Protein AF-A0A8T5GVV1-F1 (afdb_monomer_lite)

Structure (mmCIF, N/CA/C/O backbone):
data_AF-A0A8T5GVV1-F1
#
_entry.id   AF-A0A8T5GVV1-F1
#
loop_
_atom_site.group_PDB
_atom_site.id
_atom_site.type_symbol
_atom_site.label_atom_id
_atom_site.label_alt_id
_atom_site.label_comp_id
_atom_site.label_asym_id
_atom_site.label_entity_id
_atom_site.label_seq_id
_atom_site.pdbx_PDB_ins_code
_atom_site.Cartn_x
_atom_site.Cartn_y
_atom_site.Cartn_z
_atom_site.occupancy
_atom_site.B_iso_or_equiv
_atom_site.auth_seq_id
_atom_site.auth_comp_id
_atom_site.auth_asym_id
_atom_site.auth_atom_id
_atom_site.pdbx_PDB_model_num
ATOM 1 N N . MET A 1 1 ? -11.529 -7.547 32.020 1.00 46.94 1 MET A N 1
ATOM 2 C CA . MET A 1 1 ? -10.903 -7.140 30.748 1.00 46.94 1 MET A CA 1
ATOM 3 C C . MET A 1 1 ? -11.116 -8.294 29.789 1.00 46.94 1 MET A C 1
ATOM 5 O O . MET A 1 1 ? -10.719 -9.398 30.141 1.00 46.94 1 MET A O 1
ATOM 9 N N . ALA A 1 2 ? -11.862 -8.10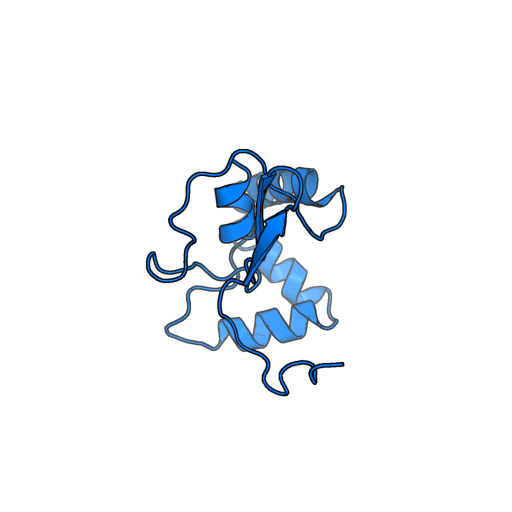2 28.699 1.00 51.75 2 ALA A N 1
ATOM 10 C CA . ALA A 1 2 ? -12.033 -9.165 27.709 1.00 51.75 2 ALA A CA 1
ATOM 11 C C . ALA A 1 2 ? -10.662 -9.457 27.067 1.00 51.75 2 ALA A C 1
ATOM 13 O O . ALA A 1 2 ? -9.911 -8.502 26.850 1.00 51.75 2 ALA A O 1
ATOM 14 N N . PRO A 1 3 ? -10.293 -10.728 26.835 1.00 57.97 3 PRO A N 1
ATOM 15 C CA . PRO A 1 3 ? -9.043 -11.040 26.157 1.00 57.97 3 PRO A CA 1
ATOM 16 C C . PRO A 1 3 ? -9.077 -10.434 24.749 1.00 57.97 3 PRO A C 1
ATOM 18 O O . PRO A 1 3 ? -10.104 -10.502 24.073 1.00 57.97 3 PRO A O 1
ATOM 21 N N . LEU A 1 4 ? -7.969 -9.815 24.329 1.00 56.66 4 LEU A N 1
ATOM 22 C CA . LEU A 1 4 ? -7.761 -9.465 22.923 1.00 56.66 4 LEU A CA 1
ATOM 23 C C . LEU A 1 4 ? -7.921 -10.755 22.101 1.00 56.66 4 LEU A C 1
ATOM 25 O O . LEU A 1 4 ? -7.408 -11.789 22.540 1.00 56.66 4 LEU A O 1
ATOM 29 N N . PRO A 1 5 ? -8.651 -10.743 20.975 1.00 55.50 5 PRO A N 1
ATOM 30 C CA . PRO A 1 5 ? -8.855 -11.952 20.191 1.00 55.50 5 PRO A CA 1
ATOM 31 C C . PRO A 1 5 ? -7.497 -12.554 19.801 1.00 55.50 5 PRO A C 1
ATOM 33 O O . PRO A 1 5 ? -6.649 -11.880 19.226 1.00 55.50 5 PRO A O 1
ATOM 36 N N . GLU A 1 6 ? -7.295 -13.835 20.123 1.00 60.09 6 GLU A N 1
ATOM 37 C CA . GLU A 1 6 ? -6.066 -14.602 19.843 1.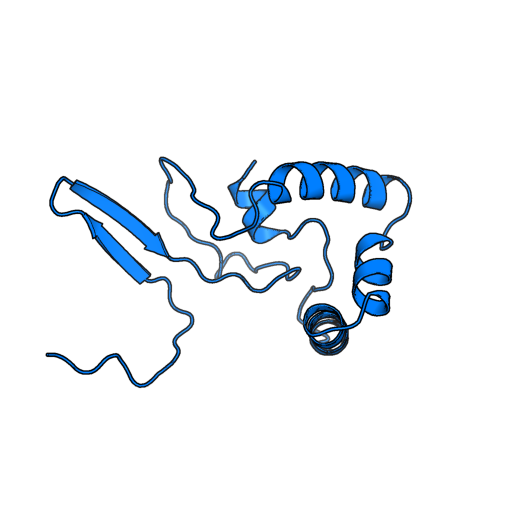00 60.09 6 GLU A CA 1
ATOM 38 C C . GLU A 1 6 ? -5.790 -14.793 18.338 1.00 60.09 6 GLU A C 1
ATOM 40 O O . GLU A 1 6 ? -4.774 -15.374 17.957 1.00 60.09 6 GLU A O 1
ATOM 45 N N . ARG A 1 7 ? -6.689 -14.328 17.463 1.00 56.91 7 ARG A N 1
ATOM 46 C CA . ARG A 1 7 ? -6.640 -14.557 16.022 1.00 56.91 7 ARG A CA 1
ATOM 47 C C . ARG A 1 7 ? -6.448 -13.234 15.291 1.00 56.91 7 ARG A C 1
ATOM 49 O O . ARG A 1 7 ? -7.313 -12.370 15.358 1.00 56.91 7 ARG A O 1
ATOM 56 N N . LEU A 1 8 ? -5.341 -13.123 14.560 1.00 65.00 8 LEU A N 1
ATOM 57 C CA . LEU A 1 8 ? -5.205 -12.154 13.477 1.00 65.00 8 LEU A CA 1
ATOM 58 C C . LEU A 1 8 ? -6.289 -12.489 12.445 1.00 65.00 8 LEU A C 1
ATOM 60 O O . LEU A 1 8 ? -6.224 -13.539 11.800 1.00 65.00 8 LEU A O 1
ATOM 64 N N . ASP A 1 9 ? -7.325 -11.665 12.356 1.00 73.44 9 ASP A N 1
ATOM 65 C CA . ASP A 1 9 ? -8.259 -11.690 11.240 1.00 73.44 9 ASP A CA 1
ATOM 66 C C . ASP A 1 9 ? -7.900 -10.576 10.245 1.00 73.44 9 ASP A C 1
ATOM 68 O O . ASP A 1 9 ? -7.170 -9.636 10.556 1.00 73.44 9 ASP A O 1
ATOM 72 N N . TRP A 1 10 ? -8.344 -10.761 9.005 1.00 77.44 10 TRP A N 1
ATOM 73 C CA . TRP A 1 10 ? -8.166 -9.807 7.907 1.00 77.44 10 TRP A CA 1
ATOM 74 C C . TRP A 1 10 ? -9.482 -9.088 7.590 1.00 77.44 10 TRP A C 1
ATOM 76 O O . TRP A 1 10 ? -9.644 -8.540 6.502 1.00 77.44 10 TRP A O 1
ATOM 86 N N . GLU A 1 11 ? -10.455 -9.170 8.501 1.00 83.56 11 GLU A N 1
ATOM 87 C CA . GLU A 1 11 ? -11.738 -8.496 8.344 1.00 83.56 11 GLU A CA 1
ATOM 88 C C . GLU A 1 11 ? -11.585 -7.012 8.679 1.00 83.56 11 GLU A C 1
ATOM 90 O O . GLU A 1 11 ? -10.739 -6.617 9.484 1.00 83.56 11 GLU A O 1
ATOM 95 N N . ASP A 1 12 ? -12.413 -6.179 8.054 1.00 87.94 12 ASP A N 1
ATOM 96 C CA . ASP A 1 12 ? -12.429 -4.762 8.386 1.00 87.94 12 ASP A CA 1
ATOM 97 C C . ASP A 1 12 ? -13.008 -4.557 9.788 1.00 87.94 12 ASP A C 1
ATOM 99 O O . ASP A 1 12 ? -14.088 -5.061 10.113 1.00 87.94 12 ASP A O 1
ATOM 103 N N . HIS A 1 13 ? -12.332 -3.746 10.601 1.00 89.31 13 HIS A N 1
ATOM 104 C CA . HIS A 1 13 ? -12.789 -3.439 11.955 1.00 89.31 13 HIS A CA 1
ATOM 105 C C . HIS A 1 13 ? -13.510 -2.103 11.987 1.00 89.31 13 HIS A C 1
ATOM 107 O O . HIS A 1 13 ? -12.948 -1.069 11.632 1.00 89.31 13 HIS A O 1
ATOM 113 N N . VAL A 1 14 ? -14.755 -2.113 12.455 1.00 91.38 14 VAL A N 1
ATOM 114 C CA . VAL A 1 14 ? -15.558 -0.899 12.620 1.00 91.38 14 VAL A CA 1
ATOM 115 C C . VAL A 1 14 ? -15.507 -0.447 14.073 1.00 91.38 14 VAL A C 1
ATOM 117 O O . VAL A 1 14 ? -15.984 -1.142 14.970 1.00 91.38 14 VAL A O 1
ATOM 120 N N . TRP A 1 15 ? -14.997 0.756 14.303 1.00 92.56 15 TRP A N 1
ATOM 121 C CA . TRP A 1 15 ? -15.097 1.450 15.580 1.00 92.56 15 TRP A CA 1
ATOM 122 C C . TRP A 1 15 ? -16.161 2.547 15.496 1.00 92.56 15 TRP A C 1
ATOM 124 O O . TRP A 1 15 ? -16.136 3.377 14.589 1.00 92.56 15 TRP A O 1
ATOM 134 N N . SER A 1 16 ? -17.118 2.541 16.426 1.00 94.12 16 SER A N 1
ATOM 135 C CA . SER A 1 16 ? -18.163 3.570 16.519 1.00 94.12 16 SER A CA 1
ATOM 136 C C . SER A 1 16 ? -17.754 4.644 17.520 1.00 94.12 16 SER A C 1
ATOM 138 O O . SER A 1 16 ? -17.495 4.324 18.682 1.00 94.12 16 SER A O 1
ATOM 140 N N . ASP A 1 17 ? -17.723 5.898 17.073 1.00 90.81 17 ASP A N 1
ATOM 141 C CA . ASP A 1 17 ? -17.383 7.035 17.927 1.00 90.81 17 ASP A CA 1
ATOM 142 C C . ASP A 1 17 ? -18.557 7.355 18.875 1.00 90.81 17 ASP A C 1
ATOM 144 O O . ASP A 1 17 ? -19.694 7.476 18.399 1.00 90.81 17 ASP A O 1
ATOM 148 N N . PRO A 1 18 ? -18.333 7.485 20.199 1.00 94.38 18 PRO A N 1
ATOM 149 C CA . PRO A 1 18 ? -19.376 7.870 21.151 1.00 94.38 18 PRO A CA 1
ATOM 150 C C . PRO A 1 18 ? -20.066 9.206 20.840 1.00 94.38 18 PRO A C 1
ATOM 152 O O . PRO A 1 18 ? -21.254 9.348 21.135 1.00 94.38 18 PRO A O 1
ATOM 155 N N . ASP A 1 19 ? -19.351 10.155 20.233 1.00 94.50 19 ASP A N 1
ATOM 156 C CA . ASP A 1 19 ? -19.868 11.470 19.836 1.00 94.50 19 ASP A CA 1
ATOM 157 C C . ASP A 1 19 ? -20.510 11.447 18.433 1.00 94.50 19 ASP A C 1
ATOM 159 O O . ASP A 1 19 ? -21.091 12.435 17.976 1.00 94.50 19 ASP A O 1
ATOM 163 N N . GLY A 1 20 ? -20.475 10.287 17.769 1.00 92.69 20 GLY A N 1
ATOM 164 C CA . GLY A 1 20 ? -21.095 10.022 16.479 1.00 92.69 20 GLY A CA 1
ATOM 165 C C . GLY A 1 20 ? -20.088 9.887 15.336 1.00 92.69 20 GLY A C 1
ATOM 166 O O . GLY A 1 20 ? -19.082 10.583 15.258 1.00 92.69 20 GLY A O 1
ATOM 167 N N . GLY A 1 21 ? -20.399 8.992 14.397 1.00 92.44 21 GLY A N 1
ATOM 168 C CA . GLY A 1 21 ? -19.504 8.626 13.299 1.00 92.44 21 GLY A CA 1
ATOM 169 C C . GLY A 1 21 ? -18.909 7.231 13.477 1.00 92.44 21 GLY A C 1
ATOM 170 O O . GLY A 1 21 ? -19.163 6.541 14.465 1.00 92.44 21 GLY A O 1
ATOM 171 N N . GLN A 1 22 ? -18.172 6.781 12.465 1.00 93.69 22 GLN A N 1
ATOM 172 C CA . GLN A 1 22 ? -17.530 5.469 12.451 1.00 93.69 22 GLN A CA 1
ATOM 173 C C . GLN A 1 22 ? -16.155 5.573 11.796 1.00 93.69 22 GLN A C 1
ATOM 175 O O . GLN A 1 22 ? -15.995 6.268 10.791 1.00 93.69 22 GLN A O 1
ATOM 180 N N . ILE A 1 23 ? -15.191 4.845 12.350 1.00 92.81 23 ILE A N 1
ATOM 181 C CA . ILE A 1 23 ? -13.876 4.614 11.759 1.00 92.81 23 ILE A CA 1
ATOM 182 C C . ILE A 1 23 ? -13.844 3.157 11.308 1.00 92.81 23 ILE A C 1
ATOM 184 O O . ILE A 1 23 ? -14.043 2.255 12.118 1.00 92.81 23 ILE A O 1
ATOM 188 N N . LEU A 1 24 ? -13.600 2.926 10.021 1.00 91.88 24 LEU A N 1
ATOM 189 C CA . LEU A 1 24 ? -13.316 1.594 9.491 1.00 91.88 24 LEU A CA 1
ATOM 190 C C . LEU A 1 24 ? -11.800 1.456 9.354 1.00 91.88 24 LEU A C 1
ATOM 192 O O . LEU A 1 24 ? -11.171 2.197 8.598 1.00 91.88 24 LEU A O 1
ATOM 196 N N . LEU A 1 25 ? -11.225 0.512 10.087 1.00 91.25 25 LEU A N 1
ATOM 197 C CA . LEU A 1 25 ? -9.837 0.101 9.948 1.00 91.25 25 LEU A CA 1
ATOM 198 C C . LEU A 1 25 ? -9.783 -0.991 8.879 1.00 91.25 25 LEU A C 1
ATOM 200 O O . LEU A 1 25 ? -10.245 -2.108 9.106 1.00 91.25 25 LEU A O 1
ATOM 204 N N . HIS A 1 26 ? -9.246 -0.638 7.714 1.00 89.69 26 HIS A N 1
ATOM 205 C CA . HIS A 1 26 ? -9.103 -1.533 6.570 1.00 89.69 26 HIS A CA 1
ATOM 206 C C . HIS A 1 26 ? -7.634 -1.932 6.398 1.00 89.69 26 HIS A C 1
ATOM 208 O O . HIS A 1 26 ? -6.769 -1.067 6.249 1.00 89.69 26 HIS A O 1
ATOM 214 N N . GLY A 1 27 ? -7.353 -3.236 6.432 1.00 88.75 27 GLY A N 1
ATOM 215 C CA . GLY A 1 27 ? -6.011 -3.774 6.216 1.00 88.75 27 GLY A CA 1
ATOM 216 C C . GLY A 1 27 ? -5.638 -3.802 4.734 1.00 88.75 27 GLY A C 1
ATOM 217 O O . GLY A 1 27 ? -6.411 -4.272 3.897 1.00 88.75 27 GLY A O 1
ATOM 218 N N . VAL A 1 28 ? -4.428 -3.341 4.408 1.00 89.12 28 VAL A N 1
ATOM 219 C CA . VAL A 1 28 ? -3.934 -3.289 3.027 1.00 89.12 28 VAL A CA 1
ATOM 220 C C . VAL A 1 28 ? -2.718 -4.204 2.845 1.00 89.12 28 VAL A C 1
ATOM 222 O O . VAL A 1 28 ? -1.822 -4.218 3.684 1.00 89.12 28 VAL A O 1
ATOM 225 N N . LEU A 1 29 ? -2.693 -4.977 1.757 1.00 91.50 29 LEU A N 1
ATOM 226 C CA . LEU A 1 29 ? -1.542 -5.741 1.288 1.00 91.50 29 LEU A CA 1
ATOM 227 C C . LEU A 1 29 ? -0.798 -4.866 0.275 1.00 91.50 29 LEU A C 1
ATOM 229 O O . LEU A 1 29 ? -1.365 -4.585 -0.789 1.00 91.50 29 LEU A O 1
ATOM 233 N N . PRO A 1 30 ? 0.438 -4.439 0.581 1.00 91.62 30 PRO A N 1
ATOM 234 C CA . PRO A 1 30 ? 1.158 -3.502 -0.263 1.00 91.62 30 PRO A CA 1
ATOM 235 C C . PRO A 1 30 ? 1.297 -4.001 -1.697 1.00 91.62 30 PRO A C 1
ATOM 237 O O . PRO A 1 30 ? 1.644 -5.156 -1.932 1.00 91.62 30 PRO A O 1
ATOM 240 N N . THR A 1 31 ? 1.098 -3.123 -2.677 1.00 94.69 31 THR A N 1
ATOM 241 C CA . THR A 1 31 ? 1.396 -3.389 -4.102 1.00 94.69 31 THR A CA 1
ATOM 242 C C . THR A 1 31 ? 0.530 -4.469 -4.773 1.00 94.69 31 THR A C 1
ATOM 244 O O . THR A 1 31 ? 0.777 -4.829 -5.929 1.00 94.69 31 THR A O 1
ATOM 247 N N . VAL A 1 32 ? -0.506 -4.976 -4.094 1.00 95.50 32 VAL A N 1
ATOM 248 C CA . VAL A 1 32 ? -1.422 -6.007 -4.610 1.00 95.50 32 VAL A CA 1
ATOM 249 C C . VAL A 1 32 ? -2.683 -5.376 -5.191 1.00 95.50 32 VAL A C 1
ATOM 251 O O . VAL A 1 32 ? -3.359 -4.568 -4.560 1.00 95.50 32 VAL A O 1
ATOM 254 N N . VAL A 1 33 ? -3.075 -5.793 -6.394 1.00 94.38 33 VAL A N 1
ATOM 255 C CA . VAL A 1 33 ? -4.325 -5.339 -7.011 1.00 94.38 33 VAL A CA 1
ATOM 256 C C . VAL A 1 33 ? -5.505 -6.091 -6.410 1.00 94.38 33 VAL A C 1
ATOM 258 O O . VAL A 1 33 ? -5.752 -7.257 -6.714 1.00 94.38 33 VAL A O 1
ATOM 261 N N . TYR A 1 34 ? -6.300 -5.390 -5.605 1.00 92.25 34 TYR A N 1
ATOM 262 C CA . TYR A 1 34 ? -7.440 -6.003 -4.930 1.00 92.25 34 TYR A CA 1
ATOM 263 C C . TYR A 1 34 ? -8.568 -6.362 -5.903 1.00 92.25 34 TYR A C 1
ATOM 265 O O . TYR A 1 34 ? -9.004 -5.489 -6.673 1.00 92.25 34 TYR A O 1
ATOM 273 N N . PRO A 1 35 ? -9.134 -7.584 -5.835 1.00 90.62 35 PRO A N 1
ATOM 274 C CA . PRO A 1 35 ? -10.404 -7.877 -6.479 1.00 90.62 35 PRO A CA 1
ATOM 275 C C . PRO A 1 35 ? -11.519 -7.045 -5.834 1.00 90.62 35 PRO A C 1
ATOM 277 O O . PRO A 1 35 ? -11.451 -6.655 -4.670 1.00 90.62 35 PRO A O 1
ATOM 280 N N . ARG A 1 36 ? -12.603 -6.794 -6.578 1.00 88.25 36 ARG A N 1
ATOM 281 C CA . ARG A 1 36 ? -13.725 -5.953 -6.105 1.00 88.25 36 ARG A CA 1
ATOM 282 C C . ARG A 1 36 ? -14.370 -6.457 -4.809 1.00 88.25 36 ARG A C 1
ATOM 284 O O . ARG A 1 36 ? -15.034 -5.678 -4.138 1.00 88.25 36 ARG A O 1
ATOM 291 N N . THR A 1 37 ? -14.224 -7.742 -4.498 1.00 88.31 37 THR A N 1
ATOM 292 C CA . THR A 1 37 ? -14.751 -8.386 -3.290 1.00 88.31 37 THR A CA 1
ATOM 293 C C . THR A 1 37 ? -13.968 -8.042 -2.025 1.00 88.31 37 THR A C 1
ATOM 295 O O . THR A 1 37 ? -14.551 -8.120 -0.954 1.00 88.31 37 THR A O 1
ATOM 298 N N . MET A 1 38 ? -12.697 -7.644 -2.142 1.00 87.94 38 MET A N 1
ATOM 299 C CA . MET A 1 38 ? -11.840 -7.254 -1.010 1.00 87.94 38 MET A CA 1
ATOM 300 C C . MET A 1 38 ? -11.826 -5.743 -0.756 1.00 87.94 38 MET A C 1
ATOM 302 O O . MET A 1 38 ? -11.250 -5.291 0.223 1.00 87.94 38 MET A O 1
ATOM 306 N N . ARG A 1 39 ? -12.431 -4.948 -1.645 1.00 88.81 39 ARG A N 1
ATOM 307 C CA . ARG A 1 39 ? -12.446 -3.488 -1.511 1.00 88.81 39 ARG A CA 1
ATOM 308 C C . ARG A 1 39 ? -13.585 -3.043 -0.594 1.00 88.81 39 ARG A C 1
ATOM 310 O O . ARG A 1 39 ? -14.710 -3.525 -0.782 1.00 88.81 39 ARG A O 1
ATOM 317 N N . PRO A 1 40 ? -13.365 -2.057 0.289 1.00 86.81 40 PRO A N 1
ATOM 318 C CA . PRO A 1 40 ? -14.435 -1.474 1.084 1.00 86.81 40 PRO A CA 1
ATOM 319 C C . PRO A 1 40 ? -15.541 -0.892 0.198 1.00 86.81 40 PRO A C 1
ATOM 321 O O . PRO A 1 40 ? -15.277 -0.181 -0.775 1.00 86.81 40 PRO A O 1
ATOM 324 N N . ARG A 1 41 ? -16.801 -1.184 0.538 1.00 82.38 41 ARG A N 1
ATOM 325 C CA . ARG A 1 41 ? -17.992 -0.781 -0.241 1.00 82.38 41 ARG A CA 1
ATOM 326 C C . ARG A 1 41 ? -18.811 0.329 0.420 1.00 82.38 41 ARG A C 1
ATOM 328 O O . ARG A 1 41 ? -20.006 0.446 0.157 1.00 82.38 41 ARG A O 1
ATOM 335 N N . THR A 1 42 ? -18.181 1.110 1.289 1.00 82.62 42 THR A N 1
ATOM 336 C CA . THR A 1 42 ? -18.823 2.204 2.022 1.00 82.62 42 THR A CA 1
ATOM 337 C C . THR A 1 42 ? -18.500 3.566 1.407 1.00 82.62 42 THR A C 1
ATOM 339 O O . THR A 1 42 ? -17.528 3.707 0.664 1.00 82.62 42 THR A O 1
ATOM 342 N N . ASN A 1 43 ? -19.326 4.563 1.720 1.00 83.12 43 ASN A N 1
ATOM 343 C CA . ASN A 1 43 ? -19.030 5.959 1.425 1.00 83.12 43 ASN A CA 1
ATOM 344 C C . ASN A 1 43 ? -18.216 6.547 2.575 1.00 83.12 43 ASN A C 1
ATOM 346 O O . ASN A 1 43 ? -18.555 6.364 3.745 1.00 83.12 43 ASN A O 1
ATOM 350 N N . TRP A 1 44 ? -17.168 7.280 2.228 1.00 86.25 44 TRP A N 1
ATOM 351 C CA . TRP A 1 44 ? -16.219 7.840 3.179 1.00 86.25 44 TRP A CA 1
ATOM 352 C C . TRP A 1 44 ? -16.350 9.358 3.222 1.00 86.25 44 TRP A C 1
ATOM 354 O O . TRP A 1 44 ? -16.458 9.997 2.179 1.00 86.25 44 TRP A O 1
ATOM 364 N N . HIS A 1 45 ? -16.325 9.934 4.425 1.00 90.88 45 HIS A N 1
ATOM 365 C CA . HIS A 1 45 ? -16.266 11.391 4.602 1.00 90.88 45 HIS A CA 1
ATOM 366 C C . HIS A 1 45 ? -14.823 11.909 4.620 1.00 90.88 45 HIS A C 1
ATOM 368 O O . HIS A 1 45 ? -14.574 13.053 4.254 1.00 90.88 45 HIS A O 1
ATOM 374 N N . ALA A 1 46 ? -13.888 11.070 5.067 1.00 90.88 46 ALA A N 1
ATOM 375 C CA . ALA A 1 46 ? -12.466 11.359 5.165 1.00 90.88 46 ALA A CA 1
ATOM 376 C C . ALA A 1 46 ? -11.670 10.044 5.158 1.00 90.88 46 ALA A C 1
ATOM 378 O O . ALA A 1 46 ? -12.234 8.974 5.396 1.00 90.88 46 ALA A O 1
ATOM 379 N N . MET A 1 47 ? -10.363 10.144 4.918 1.00 90.12 47 MET A N 1
ATOM 380 C CA . MET A 1 47 ? -9.415 9.033 4.962 1.00 90.12 47 MET A CA 1
ATOM 381 C C . MET A 1 47 ? -8.220 9.419 5.835 1.00 90.12 47 MET A C 1
ATOM 383 O O . MET A 1 47 ? -7.734 10.546 5.757 1.00 90.12 47 MET A O 1
ATOM 387 N N . ALA A 1 48 ? -7.742 8.471 6.638 1.00 92.06 48 ALA A N 1
ATOM 388 C CA . ALA A 1 48 ? -6.492 8.579 7.375 1.00 92.06 48 ALA A CA 1
ATOM 389 C C . ALA A 1 48 ? -5.556 7.454 6.922 1.00 92.06 48 ALA A C 1
ATOM 391 O O . ALA A 1 48 ? -5.977 6.303 6.827 1.00 92.06 48 ALA A O 1
ATOM 392 N N . LEU A 1 49 ? -4.300 7.796 6.642 1.00 91.88 49 LEU A N 1
ATOM 393 C CA . LEU A 1 49 ? -3.255 6.842 6.285 1.00 91.88 49 LEU A CA 1
ATOM 394 C C . LEU A 1 49 ? -2.348 6.650 7.500 1.00 91.88 49 LEU A C 1
ATOM 396 O O . LEU A 1 49 ? -1.849 7.628 8.056 1.00 91.88 49 LEU A O 1
ATOM 400 N N . LEU A 1 50 ? -2.139 5.402 7.914 1.00 92.06 50 LEU A N 1
ATOM 401 C CA . LEU A 1 50 ? -1.177 5.056 8.964 1.00 92.06 50 LEU A CA 1
ATOM 402 C C . LEU A 1 50 ? 0.217 4.887 8.351 1.00 92.06 50 LEU A C 1
ATOM 404 O O . LEU A 1 50 ? 0.804 3.814 8.410 1.00 92.06 50 LEU A O 1
ATOM 408 N N . GLU A 1 51 ? 0.704 5.955 7.727 1.00 89.50 51 G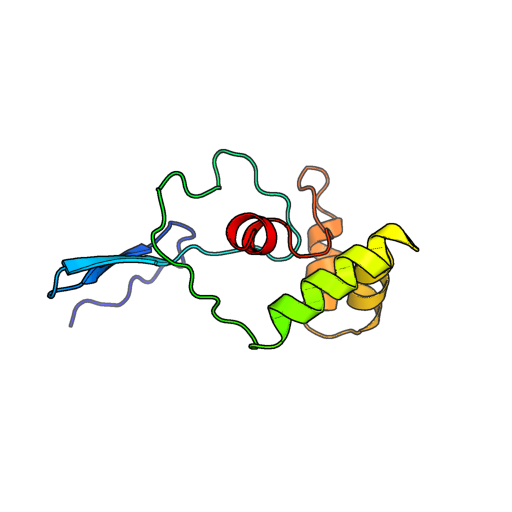LU A N 1
ATOM 409 C CA . GLU A 1 51 ? 1.928 5.979 6.929 1.00 89.50 51 GLU A CA 1
ATOM 410 C C . GLU A 1 51 ? 2.718 7.273 7.154 1.00 89.50 51 GLU A C 1
ATOM 412 O O . GLU A 1 51 ? 2.251 8.207 7.814 1.00 89.50 51 GLU A O 1
ATOM 417 N N . SER A 1 52 ? 3.927 7.335 6.591 1.00 90.62 52 SER A N 1
ATOM 418 C CA . SER A 1 52 ? 4.694 8.584 6.517 1.00 90.62 52 SER A CA 1
ATOM 419 C C . SER A 1 52 ? 3.878 9.689 5.823 1.00 90.62 52 SER A C 1
ATOM 421 O O . SER A 1 52 ? 3.237 9.408 4.808 1.00 90.62 52 SER A O 1
ATOM 423 N N . PRO A 1 53 ? 3.922 10.954 6.291 1.00 90.44 53 PRO A N 1
ATOM 424 C CA . PRO A 1 53 ? 3.225 12.058 5.624 1.00 90.44 53 PRO A CA 1
ATOM 425 C C . PRO A 1 53 ? 3.668 12.257 4.166 1.00 90.44 53 PRO A C 1
ATOM 427 O O . PRO A 1 53 ? 2.868 12.689 3.340 1.00 90.44 53 PRO A O 1
ATOM 430 N N . ASP A 1 54 ? 4.905 11.879 3.836 1.00 94.56 54 ASP A N 1
ATOM 431 C CA . ASP A 1 54 ? 5.482 12.040 2.497 1.00 94.56 54 ASP A CA 1
ATOM 432 C C . ASP A 1 54 ? 4.966 10.993 1.487 1.00 94.56 54 ASP A C 1
ATOM 434 O O . ASP A 1 54 ? 5.253 11.083 0.292 1.00 94.56 54 ASP A O 1
ATOM 438 N N . VAL A 1 55 ? 4.187 9.993 1.931 1.00 93.19 55 VAL A N 1
ATOM 439 C CA . VAL A 1 55 ? 3.709 8.888 1.076 1.00 93.19 55 VAL A CA 1
ATOM 440 C C . VAL A 1 55 ? 2.871 9.382 -0.108 1.00 93.19 55 VAL A C 1
ATOM 442 O O . VAL A 1 55 ? 2.919 8.811 -1.196 1.00 93.19 55 VAL A O 1
ATOM 445 N N . VAL A 1 56 ? 2.130 10.478 0.073 1.00 93.31 56 VAL A N 1
ATOM 446 C CA . VAL A 1 56 ? 1.275 11.045 -0.978 1.00 93.31 56 VAL A CA 1
ATOM 447 C C . VAL A 1 56 ? 2.113 11.640 -2.108 1.00 93.31 56 VAL A C 1
ATOM 449 O O . VAL A 1 56 ? 1.805 11.414 -3.281 1.00 93.31 56 VAL A O 1
ATOM 452 N N . ASP A 1 57 ? 3.176 12.365 -1.761 1.00 95.44 57 ASP A N 1
ATOM 453 C CA . ASP A 1 57 ? 4.114 12.928 -2.733 1.00 95.44 57 ASP A CA 1
ATOM 454 C C . ASP A 1 57 ? 4.906 11.815 -3.426 1.00 95.44 57 ASP A C 1
ATOM 456 O O . ASP A 1 57 ? 5.111 11.861 -4.643 1.00 95.44 57 ASP A O 1
ATOM 460 N N . MET A 1 58 ? 5.269 10.770 -2.676 1.00 95.19 58 MET A N 1
ATOM 461 C CA . MET A 1 58 ? 5.918 9.577 -3.211 1.00 95.19 58 MET A CA 1
ATOM 462 C C . MET A 1 58 ? 5.055 8.899 -4.279 1.00 95.19 58 MET A C 1
ATOM 464 O O . MET A 1 58 ? 5.554 8.657 -5.371 1.00 95.19 58 MET A O 1
ATOM 468 N N . TRP A 1 59 ? 3.753 8.693 -4.048 1.00 95.69 59 TRP A N 1
ATOM 469 C CA . TRP A 1 59 ? 2.869 8.108 -5.067 1.00 95.69 59 TRP A CA 1
ATOM 470 C C . TRP A 1 59 ? 2.798 8.931 -6.354 1.00 95.69 59 TRP A C 1
ATOM 472 O O . TRP A 1 59 ? 2.708 8.372 -7.445 1.00 95.69 59 TRP A O 1
ATOM 482 N N . VAL A 1 60 ? 2.816 10.264 -6.249 1.00 96.25 60 VAL A N 1
ATOM 483 C CA . VAL A 1 60 ? 2.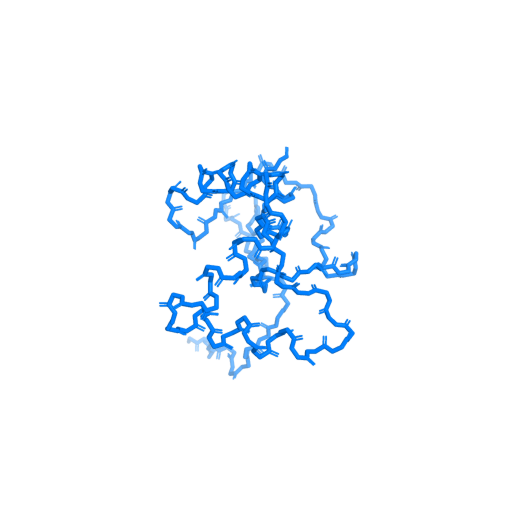836 11.146 -7.428 1.00 96.25 60 VAL A CA 1
ATOM 484 C C . VAL A 1 60 ? 4.146 10.992 -8.196 1.00 96.25 60 VAL A C 1
ATOM 486 O O . VAL A 1 60 ? 4.148 11.087 -9.424 1.00 96.25 60 VAL A O 1
ATOM 489 N N . GLN A 1 61 ? 5.258 10.776 -7.495 1.00 97.38 61 GLN A N 1
ATOM 490 C CA . GLN A 1 61 ? 6.540 10.520 -8.133 1.00 97.38 61 GLN A CA 1
ATOM 491 C C . GLN A 1 61 ? 6.584 9.126 -8.771 1.00 97.38 61 GLN A C 1
ATOM 493 O O . GLN A 1 61 ? 6.913 9.028 -9.947 1.00 97.38 61 GLN A O 1
ATOM 498 N N . GLU A 1 62 ? 6.136 8.085 -8.067 1.00 96.88 62 GLU A N 1
ATOM 499 C CA . GLU A 1 62 ? 6.052 6.715 -8.590 1.00 96.88 62 GLU A CA 1
ATOM 500 C C . GLU A 1 62 ? 5.203 6.644 -9.867 1.00 96.88 62 GLU A C 1
ATOM 502 O O . GLU A 1 62 ? 5.575 5.960 -10.815 1.00 96.88 62 GLU A O 1
ATOM 507 N N . GLU A 1 63 ? 4.099 7.398 -9.948 1.00 96.56 63 GLU A N 1
ATOM 508 C CA . GLU A 1 63 ? 3.285 7.505 -11.170 1.00 96.56 63 GLU A CA 1
ATOM 509 C C . GLU A 1 63 ? 4.062 8.068 -12.365 1.00 96.56 63 GLU A C 1
ATOM 511 O O . GLU A 1 63 ? 3.856 7.619 -13.494 1.00 96.56 63 GLU A O 1
ATOM 516 N N . LYS A 1 64 ? 4.936 9.054 -12.135 1.00 98.19 64 LYS A N 1
ATOM 517 C CA . LYS A 1 64 ? 5.799 9.608 -13.187 1.00 98.19 64 LYS A CA 1
ATOM 518 C C . LYS A 1 64 ? 6.864 8.595 -13.579 1.00 98.19 64 LYS A C 1
ATOM 520 O O . LYS A 1 64 ? 7.043 8.343 -14.765 1.00 98.19 64 LYS A O 1
ATOM 525 N N . ASP A 1 65 ? 7.501 7.983 -12.589 1.00 98.31 65 ASP A N 1
ATOM 526 C CA . ASP A 1 65 ? 8.579 7.022 -12.793 1.00 98.31 65 ASP A CA 1
ATOM 527 C C . ASP A 1 65 ? 8.072 5.785 -13.558 1.00 98.31 65 ASP A C 1
ATOM 529 O O . ASP A 1 65 ? 8.715 5.347 -14.508 1.00 98.31 65 ASP A O 1
ATOM 533 N N . GLU A 1 66 ? 6.873 5.275 -13.242 1.00 97.62 66 GLU A N 1
ATOM 534 C CA . GLU A 1 66 ? 6.230 4.188 -14.000 1.00 97.62 66 GLU A CA 1
ATOM 535 C C . GLU A 1 66 ? 5.849 4.599 -15.428 1.00 97.62 66 GLU A C 1
ATOM 537 O O . GLU A 1 66 ? 5.917 3.780 -16.348 1.00 97.62 66 GLU A O 1
ATOM 542 N N . ALA A 1 67 ? 5.428 5.852 -15.636 1.00 97.56 67 ALA A N 1
ATOM 543 C CA . ALA A 1 67 ? 5.101 6.356 -16.968 1.00 97.56 67 ALA A CA 1
ATOM 544 C C . ALA A 1 67 ? 6.352 6.505 -17.850 1.00 97.56 67 ALA A C 1
ATOM 546 O O . ALA A 1 67 ? 6.278 6.288 -19.061 1.00 97.56 67 ALA A O 1
ATOM 547 N N . GLU A 1 68 ? 7.489 6.865 -17.253 1.00 98.25 68 GLU A N 1
ATOM 548 C CA . GLU A 1 68 ? 8.778 6.998 -17.935 1.00 98.25 68 GLU A CA 1
ATOM 549 C C . GLU A 1 68 ? 9.465 5.641 -18.157 1.00 98.25 68 GLU A C 1
ATOM 551 O O . GLU A 1 68 ? 10.009 5.390 -19.235 1.00 98.25 68 GLU A O 1
ATOM 556 N N . SER A 1 69 ? 9.426 4.755 -17.160 1.00 97.88 69 SER A N 1
ATOM 557 C CA . SER A 1 69 ? 10.067 3.440 -17.172 1.00 97.88 69 SER A CA 1
ATOM 558 C C . SER A 1 69 ? 9.221 2.408 -16.410 1.00 97.88 69 SER A C 1
ATOM 560 O O . SER A 1 69 ? 9.415 2.214 -15.207 1.00 97.88 69 SER A O 1
ATOM 562 N N . PRO A 1 70 ? 8.327 1.676 -17.098 1.00 96.81 70 PRO A N 1
ATOM 563 C CA . PRO A 1 70 ? 7.464 0.687 -16.457 1.00 96.81 70 PRO A CA 1
ATOM 564 C C . PRO A 1 70 ? 8.247 -0.368 -15.662 1.00 96.81 70 PRO A C 1
ATOM 566 O O . PRO A 1 70 ? 9.164 -1.002 -16.188 1.00 96.81 70 PRO A O 1
ATOM 569 N N . GLY A 1 71 ? 7.863 -0.584 -14.404 1.00 96.38 71 GLY A N 1
ATOM 570 C CA . GLY A 1 71 ? 8.482 -1.538 -13.479 1.00 96.38 71 GLY A CA 1
ATOM 571 C C . GLY A 1 71 ? 9.722 -1.019 -12.746 1.00 96.38 71 GLY A C 1
ATOM 572 O O . GLY A 1 71 ? 10.368 -1.793 -12.027 1.00 96.38 71 GLY A O 1
ATOM 573 N N . VAL A 1 72 ? 10.075 0.262 -12.898 1.00 97.81 72 VAL A N 1
ATOM 574 C CA . VAL A 1 72 ? 11.239 0.851 -12.218 1.00 97.81 72 VAL A CA 1
ATOM 575 C C . VAL A 1 72 ? 11.082 0.835 -10.699 1.00 97.81 72 VAL A C 1
ATOM 577 O O . VAL A 1 72 ? 12.035 0.481 -10.005 1.00 97.81 72 VAL A O 1
ATOM 580 N N . ASN A 1 73 ? 9.885 1.113 -10.175 1.00 97.31 73 ASN A N 1
ATOM 581 C CA . ASN A 1 73 ? 9.665 1.163 -8.729 1.00 97.31 73 ASN A CA 1
ATOM 582 C C . ASN A 1 73 ? 9.712 -0.231 -8.101 1.00 97.31 73 ASN A C 1
ATOM 584 O O . ASN A 1 73 ? 10.340 -0.415 -7.061 1.00 97.31 73 ASN A O 1
ATOM 588 N N . LEU A 1 74 ? 9.145 -1.237 -8.778 1.00 96.75 74 LEU A N 1
ATOM 589 C CA . LEU A 1 74 ? 9.270 -2.635 -8.359 1.00 96.75 74 LEU A CA 1
ATOM 590 C C . LEU A 1 74 ? 10.737 -3.075 -8.338 1.00 96.75 74 LEU A C 1
ATOM 592 O O . LEU A 1 74 ? 11.202 -3.643 -7.352 1.00 96.75 74 LEU A O 1
ATOM 596 N N . THR A 1 75 ? 11.484 -2.775 -9.402 1.00 97.19 75 THR A N 1
ATOM 597 C CA . THR A 1 75 ? 12.915 -3.102 -9.483 1.00 97.19 75 THR A CA 1
ATOM 598 C C . THR A 1 75 ? 13.700 -2.427 -8.359 1.00 97.19 75 THR A C 1
ATOM 600 O O . THR A 1 75 ? 14.534 -3.063 -7.714 1.00 97.19 75 THR A O 1
ATOM 603 N N . HIS A 1 76 ? 13.412 -1.153 -8.088 1.00 96.31 76 HIS A N 1
ATOM 604 C CA . HIS A 1 76 ? 14.017 -0.420 -6.983 1.00 96.31 76 HIS A CA 1
ATOM 605 C C . HIS A 1 76 ? 13.696 -1.070 -5.628 1.00 96.31 76 HIS A C 1
ATOM 607 O O . HIS A 1 76 ? 14.615 -1.317 -4.847 1.00 96.31 76 HIS A O 1
ATOM 613 N N . GLY A 1 77 ? 12.431 -1.426 -5.381 1.00 95.25 77 GLY A N 1
ATOM 614 C CA . GLY A 1 77 ? 11.996 -2.101 -4.156 1.00 95.25 77 GLY A CA 1
ATOM 615 C C . GLY A 1 77 ? 12.623 -3.486 -3.949 1.00 95.25 77 GLY A C 1
ATOM 616 O O . GLY A 1 77 ? 12.957 -3.845 -2.823 1.00 95.25 77 GLY A O 1
ATOM 617 N N . LEU A 1 78 ? 12.851 -4.253 -5.019 1.00 96.56 78 LEU A N 1
ATOM 618 C CA . LEU A 1 78 ? 13.542 -5.548 -4.943 1.00 96.56 78 LEU A CA 1
ATOM 619 C C . LEU A 1 78 ? 15.031 -5.391 -4.584 1.00 96.56 78 LEU A C 1
ATOM 621 O O . LEU A 1 78 ? 15.585 -6.208 -3.849 1.00 96.56 78 LEU A O 1
ATOM 625 N N . ILE A 1 79 ? 15.689 -4.332 -5.069 1.00 96.44 79 ILE A N 1
ATOM 626 C CA . ILE A 1 79 ? 17.127 -4.100 -4.844 1.00 96.44 79 ILE A CA 1
ATOM 627 C C . ILE A 1 79 ? 17.394 -3.355 -3.525 1.00 96.44 79 ILE A C 1
ATOM 629 O O . ILE A 1 79 ? 18.479 -3.498 -2.958 1.00 96.44 79 ILE A O 1
ATOM 633 N N . SER A 1 80 ? 16.425 -2.600 -2.989 1.00 91.19 80 SER A N 1
ATOM 634 C CA . SER A 1 80 ? 16.594 -1.835 -1.742 1.00 91.19 80 SER A CA 1
ATOM 635 C C . SER A 1 80 ? 16.874 -2.711 -0.514 1.00 91.19 80 SER A C 1
ATOM 637 O O . SER A 1 80 ? 17.378 -2.219 0.497 1.00 91.19 80 SER A O 1
ATOM 639 N N . GLY A 1 81 ? 16.556 -4.007 -0.591 1.00 90.38 81 GLY A N 1
ATOM 640 C CA . GLY A 1 81 ? 16.701 -4.959 0.507 1.00 90.38 81 GLY A CA 1
ATOM 641 C C . GLY A 1 81 ? 15.663 -4.763 1.620 1.00 90.38 81 GLY A C 1
ATOM 642 O O . GLY A 1 81 ? 14.675 -4.041 1.476 1.00 90.38 81 GLY A O 1
ATOM 643 N N . GLY A 1 82 ? 15.883 -5.434 2.753 1.00 94.19 82 GLY A N 1
ATOM 644 C CA . GLY A 1 82 ? 14.997 -5.364 3.919 1.00 94.19 82 GLY A CA 1
ATOM 645 C C . GLY A 1 82 ? 13.685 -6.140 3.759 1.00 94.19 82 GLY A C 1
ATOM 646 O O . GLY A 1 82 ? 13.531 -6.971 2.867 1.00 94.19 82 GLY A O 1
ATOM 647 N N . ALA A 1 83 ? 12.738 -5.882 4.664 1.00 93.94 83 ALA A N 1
ATOM 648 C CA . ALA A 1 83 ? 11.473 -6.616 4.722 1.00 93.94 83 ALA A CA 1
ATOM 649 C C . ALA A 1 83 ? 10.600 -6.408 3.473 1.00 93.94 83 ALA A C 1
ATOM 651 O O . ALA A 1 83 ? 9.959 -7.352 3.024 1.00 93.94 83 ALA A O 1
ATOM 652 N N . MET A 1 84 ? 10.611 -5.201 2.893 1.00 92.31 84 MET A N 1
ATOM 653 C CA . MET A 1 84 ? 9.848 -4.902 1.679 1.00 92.31 84 MET A CA 1
ATOM 654 C C . MET A 1 84 ? 10.386 -5.668 0.466 1.00 92.31 84 MET A C 1
ATOM 656 O O . MET A 1 84 ? 9.597 -6.252 -0.262 1.00 92.31 84 MET A O 1
ATOM 660 N N . ALA A 1 85 ? 11.708 -5.739 0.271 1.00 96.44 85 ALA A N 1
ATOM 661 C CA . ALA A 1 85 ? 12.285 -6.508 -0.834 1.00 96.44 85 ALA A CA 1
ATOM 662 C C . ALA A 1 85 ? 11.916 -7.997 -0.755 1.00 96.44 85 ALA A C 1
ATOM 664 O O . ALA A 1 85 ? 11.506 -8.576 -1.754 1.00 96.44 85 ALA A O 1
ATOM 665 N N . ILE A 1 86 ? 12.004 -8.592 0.442 1.00 96.19 86 ILE A N 1
ATOM 666 C CA . ILE A 1 86 ? 11.601 -9.989 0.676 1.00 96.19 86 ILE A CA 1
ATOM 667 C C . ILE A 1 86 ? 10.108 -10.166 0.386 1.00 96.19 86 ILE A C 1
ATOM 669 O O . ILE A 1 86 ? 9.720 -11.102 -0.301 1.00 96.19 86 ILE A O 1
ATOM 673 N N . TYR A 1 87 ? 9.268 -9.253 0.881 1.00 95.56 87 TYR A N 1
ATOM 674 C CA . TYR A 1 87 ? 7.834 -9.283 0.609 1.00 95.56 87 TYR A CA 1
ATOM 675 C C . TYR A 1 87 ? 7.532 -9.221 -0.893 1.00 95.56 87 TYR A C 1
ATOM 677 O O . TYR A 1 87 ? 6.744 -10.026 -1.381 1.00 95.56 87 TYR A O 1
ATOM 685 N N . LEU A 1 88 ? 8.165 -8.292 -1.618 1.00 96.81 88 LEU A N 1
ATOM 686 C CA . LEU A 1 88 ? 7.976 -8.102 -3.055 1.00 96.81 88 LEU A CA 1
ATOM 687 C C . LEU A 1 88 ? 8.433 -9.315 -3.863 1.00 96.81 88 LEU A C 1
ATOM 689 O O . LEU A 1 88 ? 7.745 -9.686 -4.811 1.00 96.81 88 LEU A O 1
ATOM 693 N N . ASP A 1 89 ? 9.555 -9.931 -3.492 1.00 95.50 89 ASP A N 1
ATOM 694 C CA . ASP A 1 89 ? 10.051 -11.149 -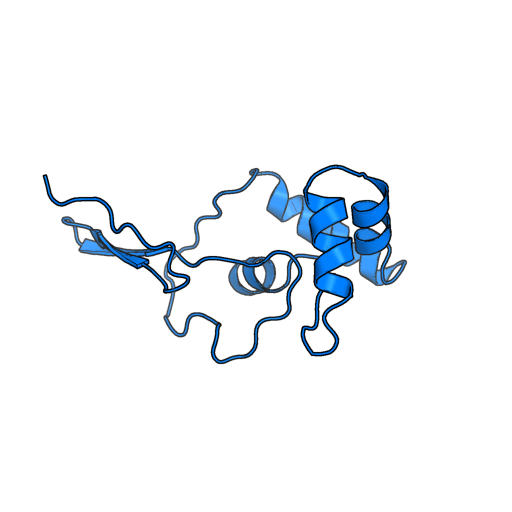4.135 1.00 95.50 89 ASP A CA 1
ATOM 695 C C . ASP A 1 89 ? 9.027 -12.283 -3.978 1.00 95.50 89 ASP A C 1
ATOM 697 O O . ASP A 1 89 ? 8.502 -12.790 -4.967 1.00 95.50 89 ASP A O 1
ATOM 701 N N . GLU A 1 90 ? 8.619 -12.579 -2.741 1.00 96.06 90 GLU A N 1
ATOM 702 C CA . GLU A 1 90 ? 7.692 -13.673 -2.424 1.00 96.06 90 GLU A CA 1
ATOM 703 C C . GLU A 1 90 ? 6.285 -13.457 -3.007 1.00 96.06 90 GLU A C 1
ATOM 705 O O . GLU A 1 90 ? 5.698 -14.366 -3.596 1.00 96.06 90 GLU A O 1
ATOM 710 N N . VAL A 1 91 ? 5.722 -12.248 -2.891 1.00 95.06 91 VAL A N 1
ATOM 711 C CA . VAL A 1 91 ? 4.376 -11.952 -3.417 1.00 95.06 91 VAL A CA 1
ATOM 712 C C . VAL A 1 91 ? 4.345 -11.956 -4.949 1.00 95.06 91 VAL A C 1
ATOM 714 O O . VAL A 1 91 ? 3.285 -12.181 -5.536 1.00 95.06 91 VAL A O 1
ATOM 717 N N . SER A 1 92 ? 5.484 -11.728 -5.611 1.00 93.12 92 SER A N 1
ATOM 718 C CA . SER A 1 92 ? 5.598 -11.794 -7.076 1.00 93.12 92 SER A CA 1
ATOM 719 C C . SER A 1 92 ? 5.639 -13.229 -7.607 1.00 93.12 92 SER A C 1
ATOM 721 O O . SER A 1 92 ? 5.389 -13.442 -8.792 1.00 93.12 92 SER A O 1
ATOM 723 N N . LEU A 1 93 ? 5.910 -14.222 -6.751 1.00 94.75 93 LEU A N 1
ATOM 724 C CA . LEU A 1 93 ? 5.877 -15.646 -7.115 1.00 94.75 93 LEU A CA 1
ATOM 725 C C . LEU A 1 93 ? 4.452 -16.221 -7.162 1.00 94.75 93 LEU A C 1
ATOM 727 O O . LEU A 1 93 ? 4.249 -17.334 -7.648 1.00 94.75 93 LEU A O 1
ATOM 731 N N . LEU A 1 94 ? 3.458 -15.491 -6.650 1.00 94.94 94 LEU A N 1
ATOM 732 C CA . LEU A 1 94 ? 2.067 -15.932 -6.610 1.00 94.94 94 LEU A CA 1
ATOM 733 C C . LEU A 1 94 ? 1.392 -15.724 -7.977 1.00 94.94 94 LEU A C 1
ATOM 735 O O . LEU A 1 94 ? 0.964 -14.620 -8.302 1.00 94.94 94 LEU A O 1
ATOM 739 N N . GLU A 1 95 ? 1.252 -16.799 -8.759 1.00 91.56 95 GLU A N 1
ATOM 740 C CA . GLU A 1 95 ? 0.764 -16.749 -10.153 1.00 91.56 95 GLU A CA 1
ATOM 741 C C . GLU A 1 95 ? -0.599 -16.048 -10.325 1.00 91.56 95 GLU A C 1
ATOM 743 O O . GLU A 1 95 ? -0.798 -15.299 -11.282 1.00 91.56 95 GLU A O 1
ATOM 748 N N . ASP A 1 96 ? -1.524 -16.241 -9.381 1.00 92.62 96 ASP A N 1
ATOM 749 C CA . ASP A 1 96 ? -2.900 -15.725 -9.455 1.00 92.62 96 ASP A CA 1
ATOM 750 C C . ASP A 1 96 ? -3.126 -14.427 -8.656 1.00 92.62 96 ASP A C 1
ATOM 752 O O . ASP A 1 96 ? -4.265 -13.979 -8.486 1.00 92.62 96 ASP A O 1
ATOM 756 N N . VAL A 1 97 ? -2.058 -13.804 -8.148 1.00 92.88 97 VAL A N 1
ATOM 757 C CA . VAL A 1 97 ? -2.132 -12.560 -7.372 1.00 92.88 97 VAL A CA 1
ATOM 758 C C . VAL A 1 97 ? -1.411 -11.456 -8.140 1.00 92.88 97 VAL A C 1
ATOM 760 O O . VAL A 1 97 ? -0.185 -11.400 -8.126 1.00 92.88 97 VAL A O 1
ATOM 763 N N . PRO A 1 98 ? -2.135 -10.531 -8.800 1.00 94.38 98 PRO A N 1
ATOM 764 C CA . PRO A 1 98 ? -1.488 -9.415 -9.472 1.00 94.38 98 PRO A CA 1
ATOM 765 C C . PRO A 1 98 ? -0.840 -8.494 -8.427 1.00 94.38 98 PRO A C 1
ATOM 767 O O . PRO A 1 98 ? -1.537 -7.752 -7.734 1.00 94.38 98 PRO A O 1
ATOM 770 N N . SER A 1 99 ? 0.484 -8.551 -8.316 1.00 95.69 99 SER A N 1
ATOM 771 C CA . SER A 1 99 ? 1.281 -7.868 -7.292 1.00 95.69 99 SER A CA 1
ATOM 772 C C . SER A 1 99 ? 2.376 -6.984 -7.906 1.00 95.69 99 SER A C 1
ATOM 774 O O . SER A 1 99 ? 2.424 -6.800 -9.129 1.00 95.69 99 SER A O 1
ATOM 776 N N . GLY A 1 100 ? 3.203 -6.361 -7.057 1.00 95.00 100 GLY A N 1
ATOM 777 C CA . GLY A 1 100 ? 4.328 -5.527 -7.484 1.00 95.00 100 GLY A CA 1
ATOM 778 C C . GLY A 1 100 ? 3.907 -4.263 -8.236 1.00 95.00 100 GLY A C 1
ATOM 779 O O . GLY A 1 100 ? 4.645 -3.770 -9.088 1.00 95.00 100 GLY A O 1
ATOM 780 N N . ARG A 1 101 ? 2.693 -3.759 -7.982 1.00 96.00 101 ARG A N 1
ATOM 781 C CA . ARG A 1 101 ? 2.179 -2.534 -8.602 1.00 96.00 101 ARG A CA 1
ATOM 782 C C . ARG A 1 101 ? 2.524 -1.308 -7.775 1.00 96.00 101 ARG A C 1
ATOM 784 O O . ARG A 1 101 ? 2.266 -1.276 -6.576 1.00 96.00 101 ARG A O 1
ATOM 791 N N . PHE A 1 102 ? 3.038 -0.301 -8.471 1.00 96.50 102 PHE A N 1
ATOM 792 C CA . PHE A 1 102 ? 3.368 1.008 -7.930 1.00 96.50 102 PHE A CA 1
ATOM 793 C C . PHE A 1 102 ? 2.655 2.106 -8.743 1.00 96.50 102 PHE A C 1
ATOM 795 O O . PHE A 1 102 ? 2.473 1.936 -9.953 1.00 96.50 102 PHE A O 1
ATOM 802 N N . PRO A 1 103 ? 2.209 3.203 -8.105 1.00 95.88 103 PRO A N 1
ATOM 803 C CA . PRO A 1 103 ? 2.051 3.323 -6.653 1.00 95.88 103 PRO A CA 1
ATOM 804 C C . PRO A 1 103 ? 1.113 2.252 -6.086 1.00 95.88 103 PRO A C 1
ATOM 806 O O . PRO A 1 103 ? 0.389 1.600 -6.845 1.00 95.88 103 PRO A O 1
ATOM 809 N N . ASP A 1 104 ? 1.131 2.070 -4.764 1.00 94.06 104 ASP A N 1
ATOM 810 C CA . ASP A 1 104 ? 0.290 1.070 -4.099 1.00 94.06 104 ASP A CA 1
ATOM 811 C C . ASP A 1 104 ? -1.186 1.247 -4.521 1.00 94.06 104 ASP A C 1
ATOM 813 O O . ASP A 1 104 ? -1.789 2.296 -4.253 1.00 94.06 104 ASP A O 1
ATOM 817 N N . PRO A 1 105 ? -1.777 0.269 -5.235 1.00 93.75 105 PRO A N 1
ATOM 818 C CA . PRO A 1 105 ? -3.012 0.487 -5.972 1.00 93.75 105 PRO A CA 1
ATOM 819 C C . PRO A 1 105 ? -4.210 0.775 -5.071 1.00 93.75 105 PRO A C 1
ATOM 821 O O . PRO A 1 105 ? -5.067 1.568 -5.463 1.00 93.75 105 PRO A O 1
ATOM 824 N N . GLU A 1 106 ? -4.311 0.148 -3.896 1.00 91.75 106 GLU A N 1
ATOM 825 C CA . GLU A 1 106 ? -5.505 0.293 -3.057 1.00 91.75 106 GLU A CA 1
ATOM 826 C C . GLU A 1 106 ? -5.518 1.613 -2.264 1.00 91.75 106 GLU A C 1
ATOM 828 O O . GLU A 1 106 ? -6.492 2.363 -2.407 1.00 91.75 106 GLU A O 1
ATOM 833 N N . PRO A 1 107 ? -4.455 1.995 -1.528 1.00 91.69 107 PRO A N 1
ATOM 834 C CA . PRO A 1 107 ? -4.397 3.290 -0.857 1.00 91.69 107 PRO A CA 1
ATOM 835 C C . PRO A 1 107 ? -4.451 4.445 -1.859 1.00 91.69 107 PRO A C 1
ATOM 837 O O . PRO A 1 107 ? -5.180 5.416 -1.649 1.00 91.69 107 PRO A O 1
ATOM 840 N N . ARG A 1 108 ? -3.767 4.320 -3.007 1.00 93.12 108 ARG A N 1
ATOM 841 C CA . ARG A 1 108 ? -3.793 5.362 -4.039 1.00 93.12 108 ARG A CA 1
ATOM 842 C C . ARG A 1 108 ? -5.182 5.543 -4.646 1.00 93.12 108 ARG A C 1
ATOM 844 O O . ARG A 1 108 ? -5.580 6.674 -4.926 1.00 93.12 108 ARG A O 1
ATOM 851 N N . ARG A 1 109 ? -5.933 4.454 -4.839 1.00 90.88 109 ARG A N 1
ATOM 852 C CA . ARG A 1 109 ? -7.322 4.497 -5.321 1.00 90.88 109 ARG A CA 1
ATOM 853 C C . ARG A 1 109 ? -8.257 5.177 -4.323 1.00 90.88 109 ARG A C 1
ATOM 855 O O . ARG A 1 109 ? -9.194 5.827 -4.765 1.00 90.88 109 ARG A O 1
ATOM 862 N N . LEU A 1 110 ? -8.054 4.981 -3.020 1.00 89.00 110 LEU A N 1
ATOM 863 C CA . LEU A 1 110 ? -8.854 5.632 -1.975 1.00 89.00 110 LEU A CA 1
ATOM 8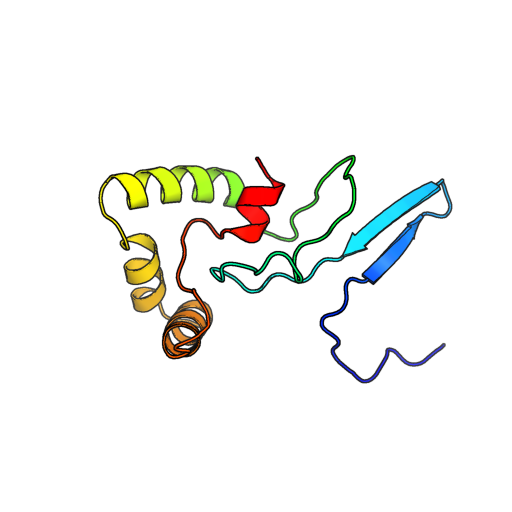64 C C . LEU A 1 110 ? -8.473 7.107 -1.782 1.00 89.00 110 LEU A C 1
ATOM 866 O O . LEU A 1 110 ? -9.322 7.907 -1.402 1.00 89.00 110 LEU A O 1
ATOM 870 N N . HIS A 1 111 ? -7.216 7.459 -2.057 1.00 89.44 111 HIS A N 1
ATOM 871 C CA . HIS A 1 111 ? -6.716 8.828 -1.982 1.00 89.44 111 HIS A CA 1
ATOM 872 C C . HIS A 1 111 ? -7.225 9.743 -3.108 1.00 89.44 111 HIS A C 1
ATOM 874 O O . HIS A 1 111 ? -7.399 10.938 -2.877 1.00 89.44 111 HIS A O 1
ATOM 880 N N . ARG A 1 112 ? -7.373 9.226 -4.335 1.00 82.62 112 ARG A N 1
ATOM 881 C CA . ARG A 1 112 ? -7.860 10.007 -5.488 1.00 82.62 112 ARG A CA 1
ATOM 882 C C . ARG A 1 112 ? -9.368 10.223 -5.441 1.00 82.62 112 ARG A C 1
ATOM 884 O O . ARG A 1 112 ? -9.775 11.352 -5.790 1.00 82.62 112 ARG A O 1
#

Radius of gyration: 16.42 Å; chains: 1; bounding box: 38×30×49 Å

pLDDT: mean 89.99, std 10.33, range [46.94, 98.31]

Secondary structure (DSSP, 8-state):
-PPPPSS---SPEEEEPTTS-EEEE----TT----TTTS--S--S----SS-TTHHHHHHHHHHHHHHSTTHHHHHHHHS-HHHHHHHHHHHT-TTS----SS-HHHHHHH-

Foldseek 3Di:
DDDDPPDDDQDWDWDADPVGDIDTRHDADFFWDDDPVNADPDDDPDDDDPDDPCLVVVLVVQVVVCVVPNLPVLVVQLVVDDPSVVSSVVQVPPPPIRGSHPPGPRVVVVVD

Sequence (112 aa):
MAPLPERLDWEDHVWSDPDGGQILLHGVLPTVVYPRTMRPRTNWHAMALLESPDVVDMWVQEEKDEAESPGVNLTHGLISGGAMAIYLDEVSLLEDVPSGRFPDPEPRRLHR